Protein AF-A0A2W2BP54-F1 (afdb_monomer_lite)

Structure (mmCIF, N/CA/C/O backbone):
data_AF-A0A2W2BP54-F1
#
_entry.id   AF-A0A2W2BP54-F1
#
loop_
_atom_site.group_PDB
_atom_site.id
_atom_site.type_symbol
_atom_site.label_atom_id
_atom_site.label_alt_id
_atom_site.label_comp_id
_atom_site.label_asym_id
_atom_site.label_entity_id
_atom_site.label_seq_id
_atom_site.pdbx_PDB_ins_code
_atom_site.Cartn_x
_atom_site.Cartn_y
_atom_site.Cartn_z
_atom_site.occupancy
_atom_site.B_iso_or_equiv
_atom_site.auth_seq_id
_atom_site.auth_comp_id
_atom_site.auth_asym_id
_atom_site.auth_atom_id
_atom_site.pdbx_PDB_model_num
ATOM 1 N N . ILE A 1 1 ? -4.615 7.110 8.995 1.00 48.59 1 ILE A N 1
ATOM 2 C CA . ILE A 1 1 ? -3.768 6.056 8.385 1.00 48.59 1 ILE A CA 1
ATOM 3 C C . ILE A 1 1 ? -2.817 5.598 9.481 1.00 48.59 1 ILE A C 1
ATOM 5 O O . ILE A 1 1 ? -2.326 6.450 10.205 1.00 48.59 1 ILE A O 1
ATOM 9 N N . THR A 1 2 ? -2.662 4.297 9.718 1.00 45.81 2 THR A N 1
ATOM 10 C CA . THR A 1 2 ? -1.765 3.798 10.773 1.00 45.81 2 THR A CA 1
ATOM 11 C C . THR A 1 2 ? -0.307 4.138 10.441 1.00 45.81 2 THR A C 1
ATOM 13 O O . THR A 1 2 ? 0.046 4.093 9.265 1.00 45.81 2 THR A O 1
ATOM 16 N N . PRO A 1 3 ? 0.560 4.406 11.437 1.00 48.03 3 PRO A N 1
ATOM 17 C CA . PRO A 1 3 ? 2.003 4.572 11.215 1.00 48.03 3 PRO A CA 1
ATOM 18 C C . PRO A 1 3 ? 2.684 3.265 10.780 1.00 48.03 3 PRO A C 1
ATOM 20 O O . PRO A 1 3 ? 3.877 3.236 10.502 1.00 48.03 3 PRO A O 1
ATOM 23 N N . THR A 1 4 ? 1.940 2.157 10.766 1.00 54.97 4 THR A N 1
ATOM 24 C CA . THR A 1 4 ? 2.410 0.863 10.294 1.00 54.97 4 THR A CA 1
ATOM 25 C C . THR A 1 4 ? 2.617 0.917 8.782 1.00 54.97 4 THR A C 1
ATOM 27 O O . THR A 1 4 ? 1.645 1.163 8.061 1.00 54.97 4 THR A O 1
ATOM 30 N N . PRO A 1 5 ? 3.846 0.658 8.300 1.00 58.69 5 PRO A N 1
ATOM 31 C CA . PRO A 1 5 ? 4.109 0.528 6.880 1.00 58.69 5 PRO A CA 1
ATOM 32 C C . PRO A 1 5 ? 3.187 -0.532 6.262 1.00 58.69 5 PRO A C 1
ATOM 34 O O . PRO A 1 5 ? 2.824 -1.504 6.938 1.00 58.69 5 PRO A O 1
ATOM 37 N N . PRO A 1 6 ? 2.803 -0.369 4.991 1.00 68.44 6 PRO A N 1
ATOM 38 C CA . PRO A 1 6 ? 1.997 -1.352 4.282 1.00 68.44 6 PRO A CA 1
ATOM 39 C C . PRO A 1 6 ? 2.666 -2.726 4.348 1.00 68.44 6 PRO A C 1
ATOM 41 O O . PRO A 1 6 ? 3.832 -2.898 3.992 1.00 68.44 6 PRO A O 1
ATOM 44 N N . ARG A 1 7 ? 1.927 -3.711 4.866 1.00 84.31 7 ARG A N 1
ATOM 45 C CA . ARG A 1 7 ? 2.443 -5.066 5.070 1.00 84.31 7 ARG A CA 1
ATOM 46 C C . ARG A 1 7 ? 2.440 -5.819 3.749 1.00 84.31 7 ARG A C 1
ATOM 48 O O . ARG A 1 7 ? 1.406 -5.903 3.096 1.00 84.31 7 ARG A O 1
ATOM 55 N N . ILE A 1 8 ? 3.567 -6.417 3.389 1.00 90.94 8 ILE A N 1
ATOM 56 C CA . ILE A 1 8 ? 3.681 -7.296 2.222 1.00 90.94 8 ILE A CA 1
ATOM 57 C C . ILE A 1 8 ? 3.720 -8.728 2.747 1.00 90.94 8 ILE A C 1
ATOM 59 O O . ILE A 1 8 ? 4.657 -9.108 3.443 1.00 90.94 8 ILE A O 1
ATOM 63 N N . TYR A 1 9 ? 2.680 -9.509 2.463 1.00 91.88 9 TYR A N 1
ATOM 64 C CA . TYR A 1 9 ? 2.575 -10.905 2.899 1.00 91.88 9 TYR A CA 1
ATOM 65 C C . TYR A 1 9 ? 3.215 -11.871 1.905 1.00 91.88 9 TYR A C 1
ATOM 67 O O . TYR A 1 9 ? 3.691 -12.936 2.298 1.00 91.88 9 TYR A O 1
ATOM 75 N N . ARG A 1 10 ? 3.196 -11.527 0.613 1.00 95.12 10 ARG A N 1
ATOM 76 C CA . ARG A 1 10 ? 3.814 -12.319 -0.452 1.00 95.12 10 ARG A CA 1
ATOM 77 C C . ARG A 1 10 ? 4.258 -11.421 -1.600 1.00 95.12 10 ARG A C 1
ATOM 79 O O . ARG A 1 10 ? 3.537 -10.492 -1.961 1.00 95.12 10 ARG A O 1
ATOM 86 N N . ALA A 1 11 ? 5.410 -11.746 -2.175 1.00 96.12 11 ALA A N 1
ATOM 87 C CA . ALA A 1 11 ? 5.922 -11.191 -3.419 1.00 96.12 11 ALA A CA 1
ATOM 88 C C . ALA A 1 11 ? 6.541 -12.321 -4.273 1.00 96.12 11 ALA A C 1
ATOM 90 O O . ALA A 1 11 ? 6.871 -13.376 -3.722 1.00 96.12 11 ALA A O 1
ATOM 91 N N . PRO A 1 12 ? 6.690 -12.127 -5.596 1.00 96.38 12 PRO A N 1
ATOM 92 C CA . PRO A 1 12 ? 7.391 -13.055 -6.488 1.00 96.38 12 PRO A CA 1
ATOM 93 C C . PRO A 1 12 ? 8.818 -13.409 -6.056 1.00 96.38 12 PRO A C 1
ATOM 95 O O . PRO A 1 12 ? 9.232 -14.559 -6.192 1.00 96.38 12 PRO A O 1
ATOM 98 N N . ASP A 1 13 ? 9.538 -12.409 -5.554 1.00 96.88 13 ASP A N 1
ATOM 99 C CA . ASP A 1 13 ? 10.933 -12.448 -5.129 1.00 96.88 13 ASP A CA 1
ATOM 100 C C . ASP A 1 13 ? 11.217 -11.263 -4.184 1.00 96.88 13 ASP A C 1
ATOM 102 O O . ASP A 1 13 ? 10.394 -10.349 -4.036 1.00 96.88 13 ASP A O 1
ATOM 106 N N . ASP A 1 14 ? 12.378 -11.293 -3.527 1.00 94.81 14 ASP A N 1
ATOM 107 C CA . ASP A 1 14 ? 12.770 -10.293 -2.525 1.00 94.81 14 ASP A CA 1
ATOM 108 C C . ASP A 1 14 ? 12.950 -8.890 -3.126 1.00 94.81 14 ASP A C 1
ATOM 110 O O . ASP A 1 14 ? 12.643 -7.883 -2.478 1.00 94.81 14 ASP A O 1
ATOM 114 N N . GLU A 1 15 ? 13.410 -8.804 -4.376 1.00 94.94 15 GLU A N 1
ATOM 115 C CA . GLU A 1 15 ? 13.595 -7.534 -5.084 1.00 94.94 15 GLU A CA 1
ATOM 116 C C . GLU A 1 15 ? 12.240 -6.862 -5.346 1.00 94.94 15 GLU A C 1
ATOM 118 O O . GLU A 1 15 ? 12.050 -5.683 -5.046 1.00 94.94 15 GLU A O 1
ATOM 123 N N . SER A 1 16 ? 11.261 -7.637 -5.812 1.00 95.25 16 SER A N 1
ATOM 124 C CA . SER A 1 16 ? 9.882 -7.195 -6.012 1.00 95.25 16 SER A CA 1
ATOM 125 C C . SER A 1 16 ? 9.237 -6.768 -4.695 1.00 95.25 16 SER A C 1
ATOM 127 O O . SER A 1 16 ? 8.563 -5.740 -4.640 1.00 95.25 16 SER A O 1
ATOM 129 N N . GLY A 1 17 ? 9.475 -7.512 -3.609 1.00 93.75 17 GLY A N 1
ATOM 130 C CA . GLY A 1 17 ? 9.034 -7.119 -2.268 1.00 93.75 17 GLY A CA 1
ATOM 131 C C . GLY A 1 17 ? 9.638 -5.785 -1.816 1.00 93.75 17 GLY A C 1
ATOM 132 O O . GLY A 1 17 ? 8.925 -4.919 -1.306 1.00 93.75 17 GLY A O 1
ATOM 133 N N . THR A 1 18 ? 10.932 -5.583 -2.064 1.00 92.62 18 THR A N 1
ATOM 134 C CA . THR A 1 18 ? 11.645 -4.340 -1.730 1.00 92.62 18 THR A CA 1
ATOM 135 C C . THR A 1 18 ? 11.121 -3.146 -2.528 1.00 92.62 18 THR A C 1
ATOM 137 O O . THR A 1 18 ? 10.917 -2.065 -1.964 1.00 92.62 18 THR A O 1
ATOM 140 N N . LEU A 1 19 ? 10.849 -3.341 -3.821 1.00 92.62 19 LEU A N 1
ATOM 141 C CA . LEU A 1 19 ? 10.268 -2.309 -4.674 1.00 92.62 19 LEU A CA 1
ATOM 142 C C . LEU A 1 19 ? 8.878 -1.900 -4.175 1.00 92.62 19 LEU A C 1
ATOM 144 O O . LEU A 1 19 ? 8.636 -0.717 -3.939 1.00 92.62 19 LEU A O 1
ATOM 148 N N . ILE A 1 20 ? 7.984 -2.867 -3.944 1.00 92.81 20 ILE A N 1
ATOM 149 C CA . ILE A 1 20 ? 6.629 -2.594 -3.441 1.00 92.81 20 ILE A CA 1
ATOM 150 C C . ILE A 1 20 ? 6.694 -1.827 -2.117 1.00 92.81 20 ILE A C 1
ATOM 152 O O . ILE A 1 20 ? 5.964 -0.851 -1.941 1.00 92.81 20 ILE A O 1
ATOM 156 N N . HIS A 1 21 ? 7.574 -2.229 -1.196 1.00 90.06 21 HIS A N 1
ATOM 157 C CA . HIS A 1 21 ? 7.722 -1.556 0.094 1.00 90.06 21 HIS A CA 1
ATOM 158 C C . HIS A 1 21 ? 8.137 -0.092 -0.085 1.00 90.06 21 HIS A C 1
ATOM 160 O O . HIS A 1 21 ? 7.508 0.806 0.474 1.00 90.06 21 HIS A O 1
ATOM 166 N N . THR A 1 22 ? 9.169 0.145 -0.897 1.00 89.00 22 THR A N 1
ATOM 167 C CA . THR A 1 22 ? 9.710 1.483 -1.165 1.00 89.00 22 THR A CA 1
ATOM 168 C C . THR A 1 22 ? 8.660 2.398 -1.791 1.00 89.00 22 THR A C 1
ATOM 170 O O . THR A 1 22 ? 8.437 3.505 -1.299 1.00 89.00 22 THR A O 1
ATOM 173 N N . VAL A 1 23 ? 7.951 1.922 -2.819 1.00 89.50 23 VAL A N 1
ATOM 174 C CA . VAL A 1 23 ? 6.883 2.692 -3.478 1.00 89.50 23 VAL A CA 1
ATOM 175 C C . VAL A 1 23 ? 5.790 3.055 -2.496 1.00 89.50 23 VAL A C 1
ATOM 177 O O . VAL A 1 23 ? 5.384 4.210 -2.395 1.00 89.50 23 VAL A O 1
ATOM 180 N N . MET A 1 24 ? 5.325 2.077 -1.730 1.00 87.44 24 MET A N 1
ATOM 181 C CA . MET A 1 24 ? 4.224 2.296 -0.813 1.00 87.44 24 MET A CA 1
ATOM 182 C C . MET A 1 24 ? 4.607 3.207 0.365 1.00 87.44 24 MET A C 1
ATOM 184 O O . MET A 1 24 ? 3.760 3.952 0.860 1.00 87.44 24 MET A O 1
ATOM 188 N N . GLN A 1 25 ? 5.876 3.209 0.783 1.00 84.50 25 GLN A N 1
ATOM 189 C CA . GLN A 1 25 ? 6.405 4.172 1.749 1.00 84.50 25 GLN A CA 1
ATOM 190 C C . GLN A 1 25 ? 6.399 5.601 1.186 1.00 84.50 25 GLN A C 1
ATOM 192 O O . GLN A 1 25 ? 5.990 6.528 1.885 1.00 84.50 25 GLN A O 1
ATOM 197 N N . GLN A 1 26 ? 6.792 5.779 -0.075 1.00 84.44 26 GLN A N 1
ATOM 198 C CA . GLN A 1 26 ? 6.778 7.079 -0.752 1.00 84.44 26 GLN A CA 1
ATOM 199 C C . GLN A 1 26 ? 5.348 7.587 -0.985 1.00 84.44 26 GLN A C 1
ATOM 201 O O . GLN A 1 26 ? 5.055 8.747 -0.710 1.00 84.44 26 GLN A O 1
ATOM 206 N N . VAL A 1 27 ? 4.421 6.710 -1.387 1.00 85.12 27 VAL A N 1
ATOM 207 C CA . VAL A 1 27 ? 2.987 7.034 -1.477 1.00 85.12 27 VAL A CA 1
ATOM 208 C C . VAL A 1 27 ? 2.443 7.467 -0.116 1.00 85.12 27 VAL A C 1
ATOM 210 O O . VAL A 1 27 ? 1.747 8.476 -0.028 1.00 85.12 27 VAL A O 1
ATOM 213 N N . HIS A 1 28 ? 2.779 6.745 0.958 1.00 81.25 28 HIS A N 1
ATOM 214 C CA . HIS A 1 28 ? 2.385 7.137 2.311 1.00 81.25 28 HIS A CA 1
ATOM 215 C C . HIS A 1 28 ? 2.923 8.529 2.658 1.00 81.25 28 HIS A C 1
ATOM 217 O O . HIS A 1 28 ? 2.146 9.404 3.031 1.00 81.25 28 HIS A O 1
ATOM 223 N N . TYR A 1 29 ? 4.221 8.762 2.455 1.00 81.12 29 TYR A N 1
ATOM 224 C CA . TYR A 1 29 ? 4.854 10.055 2.700 1.00 81.12 29 TYR A CA 1
ATOM 225 C C . TYR A 1 29 ? 4.206 11.191 1.894 1.00 81.12 29 TYR A C 1
ATOM 227 O O . TYR A 1 29 ? 3.928 12.251 2.449 1.00 81.12 29 TYR A O 1
ATOM 235 N N . ALA A 1 30 ? 3.901 10.968 0.615 1.00 83.50 30 ALA A N 1
ATOM 236 C CA . ALA A 1 30 ? 3.246 11.953 -0.241 1.00 83.50 30 ALA A CA 1
ATOM 237 C C . ALA A 1 30 ? 1.826 12.299 0.242 1.00 83.50 30 ALA A C 1
ATOM 239 O O . ALA A 1 30 ? 1.423 13.460 0.197 1.00 83.50 30 ALA A O 1
ATOM 240 N N . LEU A 1 31 ? 1.073 11.311 0.737 1.00 80.50 31 LEU A N 1
ATOM 241 C CA . LEU A 1 31 ? -0.301 11.504 1.210 1.00 80.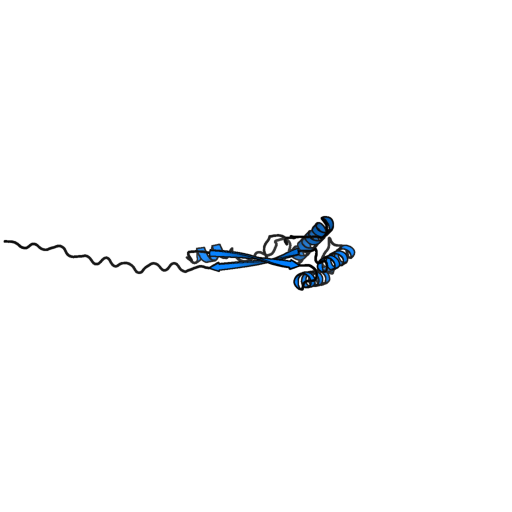50 31 LEU A CA 1
ATOM 242 C C . LEU A 1 31 ? -0.384 12.094 2.621 1.00 80.50 31 LEU A C 1
ATOM 244 O O . LEU A 1 31 ? -1.370 12.751 2.951 1.00 80.50 31 LEU A O 1
ATOM 248 N N . THR A 1 32 ? 0.609 11.834 3.473 1.00 79.25 32 THR A N 1
ATOM 249 C CA . THR A 1 32 ? 0.544 12.191 4.897 1.00 79.25 32 THR A CA 1
ATOM 250 C C . THR A 1 32 ? 1.574 13.224 5.342 1.00 79.25 32 THR A C 1
ATOM 252 O O . THR A 1 32 ? 1.502 13.721 6.463 1.00 79.25 32 THR A O 1
ATOM 255 N N . GLY A 1 33 ? 2.544 13.546 4.490 1.00 74.12 33 GLY A N 1
ATOM 256 C CA . GLY A 1 33 ? 3.700 14.361 4.838 1.00 74.12 33 GLY A CA 1
ATOM 257 C C . GLY A 1 33 ? 4.694 13.650 5.776 1.00 74.12 33 GLY A C 1
ATOM 258 O O . GLY A 1 33 ? 4.458 12.519 6.214 1.00 74.12 33 GLY A O 1
ATOM 259 N N . PRO A 1 34 ? 5.802 14.329 6.138 1.00 70.00 34 PRO A N 1
ATOM 260 C CA . PRO A 1 34 ? 6.910 13.752 6.914 1.00 70.00 34 PRO A CA 1
ATOM 261 C C . PRO A 1 34 ? 6.554 13.318 8.332 1.00 70.00 34 PRO A C 1
ATOM 263 O O . PRO A 1 34 ? 7.259 12.507 8.925 1.00 70.00 34 PRO A O 1
ATOM 266 N N . HIS A 1 35 ? 5.464 13.848 8.879 1.00 67.94 35 HIS A N 1
ATOM 267 C CA . HIS A 1 35 ? 5.016 13.544 10.235 1.00 67.94 35 HIS A CA 1
ATOM 268 C C . HIS A 1 35 ? 4.002 12.389 10.271 1.00 67.94 35 HIS A C 1
ATOM 270 O O . HIS A 1 35 ? 3.521 12.035 11.347 1.00 67.94 35 HIS A O 1
ATOM 276 N N . GLY A 1 36 ? 3.688 11.792 9.114 1.00 66.38 36 GLY A N 1
ATOM 277 C CA . GLY A 1 36 ? 2.656 10.770 9.005 1.00 66.38 36 GLY A CA 1
ATOM 278 C C . GLY A 1 36 ? 1.249 11.342 9.186 1.00 66.38 36 GLY A C 1
ATOM 279 O O . GLY A 1 36 ? 1.048 12.525 9.460 1.00 66.38 36 GLY A O 1
ATOM 280 N N . ALA A 1 37 ? 0.242 10.481 9.056 1.00 63.97 37 ALA A N 1
ATOM 281 C CA . ALA A 1 37 ? -1.119 10.844 9.425 1.00 63.97 37 ALA A CA 1
ATOM 282 C C . ALA A 1 37 ? -1.366 10.390 10.859 1.00 63.97 37 ALA A C 1
ATOM 284 O O . ALA A 1 37 ? -1.462 9.194 11.135 1.00 63.97 37 ALA A O 1
ATOM 285 N N . THR A 1 38 ? -1.529 11.334 11.774 1.00 59.59 38 THR A N 1
ATOM 286 C CA . THR A 1 38 ? -2.048 11.049 13.109 1.00 59.59 38 THR A CA 1
ATOM 287 C C . THR A 1 38 ? -3.547 10.790 13.002 1.00 59.59 38 THR A C 1
ATOM 289 O O . THR A 1 38 ? -4.339 11.697 12.752 1.00 59.59 38 THR A O 1
ATOM 292 N N . TRP A 1 39 ? -3.963 9.530 13.170 1.00 57.78 39 TRP A N 1
ATOM 293 C CA . TRP A 1 39 ? -5.362 9.275 13.516 1.00 57.78 39 TRP A CA 1
ATOM 294 C C . TRP A 1 39 ? -5.629 9.904 14.891 1.00 57.78 39 TRP A C 1
ATOM 296 O O . TRP A 1 39 ? -4.738 9.950 15.741 1.00 57.78 39 TRP A O 1
ATOM 306 N N . THR A 1 40 ? -6.848 10.402 15.094 1.00 54.44 40 THR A N 1
ATOM 307 C CA . THR A 1 40 ? -7.346 10.846 16.402 1.00 54.44 40 THR A CA 1
ATOM 308 C C . THR A 1 40 ? -7.047 9.813 17.487 1.00 54.44 40 THR A C 1
ATOM 310 O O . THR A 1 40 ? -7.033 8.617 17.198 1.00 54.44 40 THR A O 1
ATOM 313 N N . THR A 1 41 ? -6.832 10.304 18.709 1.00 56.47 41 THR A N 1
ATOM 314 C CA . THR A 1 41 ? -6.625 9.574 19.969 1.00 56.47 41 THR A CA 1
ATOM 315 C C . THR A 1 41 ? -7.127 8.136 19.919 1.00 56.47 41 THR A C 1
ATOM 317 O O . THR A 1 41 ? -8.289 7.922 19.571 1.00 56.47 41 THR A O 1
ATOM 320 N N . ASP A 1 42 ? -6.253 7.185 20.270 1.00 72.69 42 ASP A N 1
ATOM 321 C CA . ASP A 1 42 ? -6.551 5.753 20.342 1.00 72.69 42 ASP A CA 1
ATOM 322 C C . ASP A 1 42 ? -8.001 5.531 20.819 1.00 72.69 42 ASP A C 1
ATOM 324 O O . ASP A 1 42 ? -8.339 5.956 21.930 1.00 72.69 42 ASP A O 1
ATOM 328 N N . PRO A 1 43 ? -8.897 4.979 19.977 1.00 74.75 43 PRO A N 1
ATOM 329 C CA . PRO A 1 43 ? -10.327 4.926 20.272 1.00 74.75 43 PRO A CA 1
ATOM 330 C C . PRO A 1 43 ? -10.617 4.207 21.594 1.00 74.75 43 PRO A C 1
ATOM 332 O O . PRO A 1 43 ? -11.603 4.517 22.256 1.00 74.75 43 PRO A O 1
ATOM 335 N N . GLU A 1 44 ? -9.730 3.314 22.030 1.00 75.69 44 GLU A N 1
ATOM 336 C CA . GLU A 1 44 ? -9.775 2.686 23.351 1.00 75.69 44 GLU A CA 1
ATOM 337 C C . GLU A 1 44 ? -9.597 3.708 24.478 1.00 75.69 44 GLU A C 1
ATOM 339 O O . GLU A 1 44 ? -10.378 3.734 25.429 1.00 75.69 44 GLU A O 1
ATOM 344 N N . THR A 1 45 ? -8.619 4.604 24.340 1.00 77.62 45 THR A N 1
ATOM 345 C CA . THR A 1 45 ? -8.373 5.707 25.276 1.00 77.62 45 THR A CA 1
ATOM 346 C C . THR A 1 45 ? -9.580 6.642 25.360 1.00 77.62 45 THR A C 1
ATOM 348 O O . THR A 1 45 ? -9.938 7.077 26.454 1.00 77.62 45 THR A O 1
ATOM 351 N N . LEU A 1 46 ? -10.259 6.914 24.238 1.00 79.50 46 LEU A N 1
ATOM 352 C CA . LEU A 1 46 ? -11.501 7.696 24.243 1.00 79.50 46 LEU A CA 1
ATOM 353 C C . LEU A 1 46 ? -12.625 6.969 24.989 1.00 79.50 46 LEU A C 1
ATOM 355 O O . LEU A 1 46 ? -13.286 7.562 25.838 1.00 79.50 46 LEU A O 1
ATOM 359 N N . LEU A 1 47 ? -12.826 5.678 24.719 1.00 81.19 47 LEU A N 1
ATOM 360 C CA . LEU A 1 47 ? -13.865 4.883 25.379 1.00 81.19 47 LEU A CA 1
ATOM 361 C C . LEU A 1 47 ? -13.633 4.791 26.895 1.00 81.19 47 LEU A C 1
ATOM 363 O O . LEU A 1 47 ? -14.569 4.998 27.671 1.00 81.19 47 LEU A O 1
ATOM 367 N N . VAL A 1 48 ? -12.386 4.571 27.325 1.00 80.25 48 VAL A N 1
ATOM 368 C CA . VAL A 1 48 ? -11.998 4.592 28.745 1.00 80.25 48 VAL A CA 1
ATOM 369 C C . VAL A 1 48 ? -12.208 5.980 29.353 1.00 80.25 48 VAL A C 1
ATOM 371 O O . VAL A 1 48 ? -12.787 6.084 30.434 1.00 80.25 48 VAL A O 1
ATOM 374 N N . GLY A 1 49 ? -11.800 7.047 28.656 1.00 81.38 49 GLY A N 1
ATOM 375 C CA . GLY A 1 49 ? -12.007 8.432 29.091 1.00 81.38 49 GLY A CA 1
ATOM 376 C C . GLY A 1 49 ? -13.484 8.799 29.280 1.00 81.38 49 GLY A C 1
ATOM 377 O O . GLY A 1 49 ? -13.808 9.622 30.132 1.00 81.38 49 GLY A O 1
ATOM 378 N N . HIS A 1 50 ? -14.384 8.136 28.551 1.00 83.00 50 HIS A N 1
ATOM 379 C CA . HIS A 1 50 ? -15.836 8.276 28.678 1.00 83.00 50 HIS A CA 1
ATOM 380 C C . HIS A 1 50 ? -16.489 7.270 29.646 1.00 83.00 50 HIS A C 1
ATOM 382 O O . HIS A 1 50 ? -17.712 7.159 29.679 1.00 83.00 50 HIS A O 1
ATOM 388 N N . GLY A 1 51 ? -15.710 6.542 30.454 1.00 82.38 51 GLY A N 1
ATOM 389 C CA . GLY A 1 51 ? -16.243 5.642 31.485 1.00 82.38 51 GLY A CA 1
ATOM 390 C C . GLY A 1 51 ? -16.867 4.349 30.947 1.00 82.38 51 GLY A C 1
ATOM 391 O O . GLY A 1 51 ? -17.589 3.659 31.676 1.00 82.38 51 GLY A O 1
ATOM 392 N N . MET A 1 52 ? -16.591 3.998 29.688 1.00 82.19 52 MET A N 1
ATOM 393 C CA . MET A 1 52 ? -17.001 2.716 29.123 1.00 82.19 52 MET A CA 1
ATOM 394 C C . MET A 1 52 ? -16.213 1.567 29.768 1.00 82.19 52 MET A C 1
ATOM 396 O O . MET A 1 52 ? -15.050 1.698 30.153 1.00 82.19 52 MET A O 1
ATOM 400 N N . VAL A 1 53 ? -16.868 0.417 29.915 1.00 78.06 53 VAL A N 1
ATOM 401 C CA . VAL A 1 53 ? -16.322 -0.804 30.519 1.00 78.06 53 VAL A CA 1
ATOM 402 C C . VAL A 1 53 ? -16.573 -2.011 29.613 1.00 78.06 53 VAL A C 1
ATOM 404 O O . VAL A 1 53 ? -17.448 -1.979 28.752 1.00 78.06 53 VAL A O 1
ATOM 407 N N . LYS A 1 54 ? -15.845 -3.114 29.852 1.00 65.50 54 LYS A N 1
ATOM 408 C CA . LYS A 1 54 ? -15.836 -4.336 29.019 1.00 65.50 54 LYS A CA 1
ATOM 409 C C . LYS A 1 54 ? -15.588 -4.030 27.539 1.00 65.50 54 LYS A C 1
ATOM 411 O O . LYS A 1 54 ? -16.516 -4.045 26.737 1.00 65.50 54 LYS A O 1
ATOM 416 N N . HIS A 1 55 ? -14.323 -3.807 27.207 1.00 70.00 55 HIS A N 1
ATOM 417 C CA . HIS A 1 55 ? -13.879 -3.639 25.831 1.00 70.00 55 HIS A CA 1
ATOM 418 C C . HIS A 1 55 ? -13.517 -5.006 25.247 1.00 70.00 55 HIS A C 1
ATOM 420 O O . HIS A 1 55 ? -12.575 -5.647 25.709 1.00 70.00 55 HIS A O 1
ATOM 426 N N . CYS A 1 56 ? -14.280 -5.468 24.259 1.00 82.00 56 CYS A N 1
ATOM 427 C CA . CYS A 1 56 ? -13.846 -6.550 23.379 1.00 82.00 56 CYS A CA 1
ATOM 428 C C . CYS A 1 56 ? -13.460 -5.925 22.046 1.00 82.00 56 CYS A C 1
ATOM 430 O O . CYS A 1 56 ? -14.276 -5.242 21.426 1.00 82.00 56 CYS A O 1
ATOM 432 N N . ILE A 1 57 ? -12.215 -6.144 21.636 1.00 80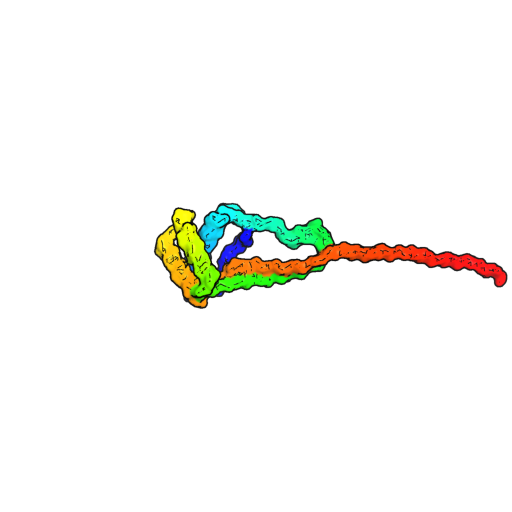.06 57 ILE A N 1
ATOM 433 C CA . ILE A 1 57 ? -11.659 -5.579 20.412 1.00 80.06 57 ILE A CA 1
ATOM 434 C C . ILE A 1 57 ? -11.400 -6.725 19.455 1.00 80.06 57 ILE A C 1
ATOM 436 O O . ILE A 1 57 ? -10.649 -7.649 19.763 1.00 80.06 57 ILE A O 1
ATOM 440 N N . HIS A 1 58 ? -12.034 -6.651 18.295 1.00 82.12 58 HIS A N 1
ATOM 441 C CA . HIS A 1 58 ? -11.769 -7.541 17.180 1.00 82.12 58 HIS A CA 1
ATOM 442 C C . HIS A 1 58 ? -11.000 -6.758 16.130 1.00 82.12 58 HIS A C 1
ATOM 444 O O . HIS A 1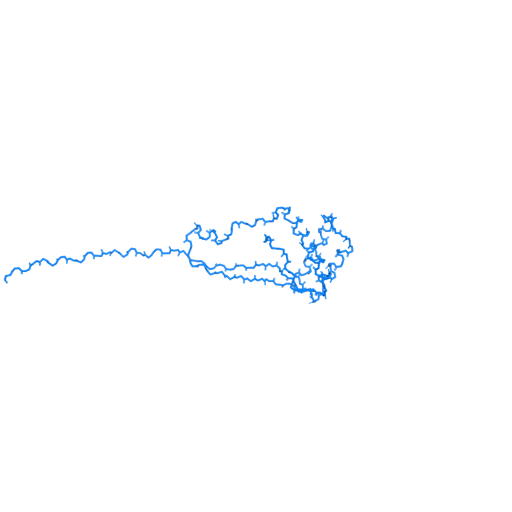 58 ? -11.492 -5.749 15.626 1.00 82.12 58 HIS A O 1
ATOM 450 N N . THR A 1 59 ? -9.792 -7.214 15.817 1.00 79.94 59 THR A N 1
ATOM 451 C CA . THR A 1 59 ? -8.985 -6.666 14.732 1.00 79.94 59 THR A CA 1
ATOM 452 C C . THR A 1 59 ? -9.015 -7.615 13.542 1.00 79.94 59 THR A C 1
ATOM 454 O O . THR A 1 59 ? -8.954 -8.835 13.692 1.00 79.94 59 THR A O 1
ATOM 457 N N . GLY A 1 60 ? -9.133 -7.051 12.347 1.00 79.38 60 GLY A N 1
ATOM 458 C CA . GLY A 1 60 ? -9.038 -7.784 11.092 1.00 79.38 60 GLY A CA 1
ATOM 459 C C . GLY A 1 60 ? -8.206 -6.986 10.105 1.00 79.38 60 GLY A C 1
ATOM 460 O O . GLY A 1 60 ? -8.403 -5.780 9.975 1.00 79.38 60 GLY A O 1
ATOM 461 N N . THR A 1 61 ? -7.283 -7.641 9.412 1.00 82.88 61 THR A N 1
ATOM 462 C CA . THR A 1 61 ? -6.539 -7.024 8.312 1.00 82.88 61 THR A CA 1
ATOM 463 C C . THR A 1 61 ? -7.115 -7.527 7.004 1.00 82.88 61 THR A C 1
ATOM 465 O O . THR A 1 61 ? -7.087 -8.728 6.741 1.00 82.88 61 THR A O 1
ATOM 468 N N . GLU A 1 62 ? -7.621 -6.607 6.193 1.00 86.62 62 GLU A N 1
ATOM 469 C CA . GLU A 1 62 ? -8.011 -6.925 4.826 1.00 86.62 62 GLU A CA 1
ATOM 470 C C . GLU A 1 62 ? -6.755 -7.064 3.965 1.00 86.62 62 GLU A C 1
ATOM 472 O O . GLU A 1 62 ? -5.785 -6.321 4.147 1.00 86.62 62 GLU A O 1
ATOM 477 N N . THR A 1 63 ? -6.761 -8.004 3.019 1.00 91.12 63 THR A N 1
ATOM 478 C CA . THR A 1 63 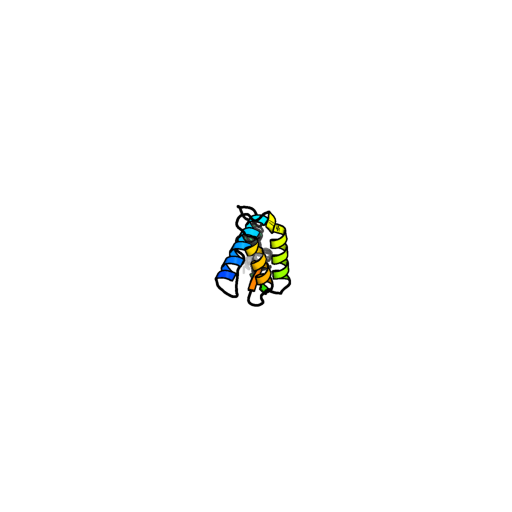? -5.628 -8.217 2.109 1.00 91.12 63 THR A CA 1
ATOM 479 C C . THR A 1 63 ? -6.040 -8.068 0.654 1.00 91.12 63 THR A C 1
ATOM 481 O O . THR A 1 63 ? -7.152 -8.421 0.273 1.00 91.12 63 THR A O 1
ATOM 484 N N . TRP A 1 64 ? -5.133 -7.557 -0.172 1.00 94.31 64 TRP A N 1
ATOM 485 C CA . TRP A 1 64 ? -5.318 -7.394 -1.608 1.00 94.31 64 TRP A CA 1
ATOM 486 C C . TRP A 1 64 ? -4.326 -8.261 -2.367 1.00 94.31 64 TRP A C 1
ATOM 488 O O . TRP A 1 64 ? -3.125 -8.221 -2.109 1.00 94.31 64 TRP A O 1
ATOM 498 N N . THR A 1 65 ? -4.850 -9.055 -3.297 1.00 96.62 65 THR A N 1
ATOM 499 C CA . THR A 1 65 ? -4.053 -9.889 -4.203 1.00 96.62 65 THR A CA 1
ATOM 500 C C . THR A 1 65 ? -3.830 -9.148 -5.517 1.00 96.62 65 THR A C 1
ATOM 502 O O . THR A 1 65 ? -4.746 -8.465 -5.993 1.00 96.62 65 THR A O 1
ATOM 505 N N . GLY A 1 66 ? -2.646 -9.299 -6.115 1.00 96.69 66 GLY A N 1
ATOM 506 C CA . GLY A 1 66 ? -2.363 -8.747 -7.438 1.00 96.69 66 GLY A CA 1
ATOM 507 C C . GLY A 1 66 ? -3.355 -9.246 -8.494 1.00 96.69 66 GLY A C 1
ATOM 508 O O . GLY A 1 66 ? -3.878 -10.359 -8.420 1.00 96.69 66 GLY A O 1
ATOM 509 N N . GLY A 1 67 ? -3.704 -8.360 -9.424 1.00 95.50 67 GLY A N 1
ATOM 510 C CA . GLY A 1 67 ? -4.803 -8.538 -10.379 1.00 95.50 67 GLY A CA 1
ATOM 511 C C . GLY A 1 67 ? -6.192 -8.231 -9.800 1.00 95.50 67 GLY A C 1
ATOM 512 O O . GLY A 1 67 ? -7.160 -8.111 -10.550 1.00 95.50 67 GLY A O 1
ATOM 513 N N . GLY A 1 68 ? -6.307 -8.060 -8.480 1.00 95.12 68 GLY A N 1
ATOM 514 C CA . GLY A 1 68 ? -7.533 -7.643 -7.806 1.00 95.12 68 GLY A CA 1
ATOM 515 C C . GLY A 1 68 ? -7.782 -6.126 -7.851 1.00 95.12 68 GLY A C 1
ATOM 516 O O . GLY A 1 68 ? -6.878 -5.339 -8.145 1.00 95.12 68 GLY A O 1
ATOM 517 N N . PRO A 1 69 ? -9.003 -5.679 -7.499 1.00 94.00 69 PRO A N 1
ATOM 518 C CA . PRO A 1 69 ? -9.385 -4.265 -7.556 1.00 94.00 69 PRO A CA 1
ATOM 519 C C . PRO A 1 69 ? -8.551 -3.376 -6.624 1.00 94.00 69 PRO A C 1
ATOM 521 O O . PRO A 1 69 ? -8.275 -2.228 -6.956 1.00 94.00 69 PRO A O 1
ATOM 524 N N . GLY A 1 70 ? -8.113 -3.909 -5.482 1.00 91.81 70 GLY A N 1
ATOM 525 C CA . GLY A 1 70 ? -7.270 -3.184 -4.537 1.00 91.81 70 GLY A CA 1
ATOM 526 C C . GLY A 1 70 ? -5.875 -2.871 -5.082 1.00 91.81 70 GLY A C 1
ATOM 527 O O . GLY A 1 70 ? -5.433 -1.728 -5.035 1.00 91.81 70 GLY A O 1
ATOM 528 N N . CYS A 1 71 ? -5.201 -3.860 -5.674 1.00 94.81 71 CYS A N 1
ATOM 529 C CA . CYS A 1 71 ? -3.902 -3.643 -6.315 1.00 94.81 71 CYS A CA 1
ATOM 530 C C . CYS A 1 71 ? -4.018 -2.740 -7.551 1.00 94.81 71 CYS A C 1
ATOM 532 O O . CYS A 1 71 ? -3.154 -1.896 -7.770 1.00 94.81 71 CYS A O 1
ATOM 534 N N . ARG A 1 72 ? -5.124 -2.827 -8.304 1.00 95.19 72 ARG A N 1
ATOM 535 C CA . ARG A 1 72 ? -5.406 -1.883 -9.396 1.00 95.19 72 ARG A CA 1
ATOM 536 C C . ARG A 1 72 ? -5.513 -0.439 -8.901 1.00 95.19 72 ARG A C 1
ATOM 538 O O . ARG A 1 72 ? -4.884 0.441 -9.473 1.00 95.19 72 ARG A O 1
ATOM 545 N N . LEU A 1 73 ? -6.252 -0.207 -7.814 1.00 92.81 73 LEU A N 1
ATOM 546 C CA . LEU A 1 73 ? -6.353 1.119 -7.203 1.00 92.81 73 LEU A CA 1
ATOM 547 C C . LEU A 1 73 ? -4.976 1.658 -6.781 1.00 92.81 73 LEU A C 1
ATOM 549 O O . LEU A 1 73 ? -4.698 2.837 -6.978 1.00 92.81 73 LEU A O 1
ATOM 553 N N . LEU A 1 74 ? -4.104 0.811 -6.226 1.00 91.69 74 LEU A N 1
ATOM 554 C CA . LEU A 1 74 ? -2.740 1.216 -5.870 1.00 91.69 74 LEU A CA 1
ATOM 555 C C . LEU A 1 74 ? -1.916 1.625 -7.094 1.00 91.69 74 LEU A C 1
ATOM 557 O O . LEU A 1 74 ? -1.222 2.639 -7.034 1.00 91.69 74 LEU A O 1
ATOM 561 N N . ALA A 1 75 ? -2.013 0.883 -8.200 1.00 94.62 75 ALA A N 1
ATOM 562 C CA . ALA A 1 75 ? -1.353 1.254 -9.450 1.00 94.62 75 ALA A CA 1
ATOM 563 C C . ALA A 1 75 ? -1.841 2.620 -9.964 1.00 94.62 75 ALA A C 1
ATOM 565 O O . ALA A 1 75 ? -1.022 3.465 -10.322 1.00 94.62 75 ALA A O 1
ATOM 566 N N . ASP A 1 76 ? -3.153 2.876 -9.914 1.00 94.69 76 ASP A N 1
ATOM 567 C CA . ASP A 1 76 ? -3.741 4.157 -10.328 1.00 94.69 76 ASP A CA 1
ATOM 568 C C . ASP A 1 76 ? -3.268 5.322 -9.434 1.00 94.69 76 ASP A C 1
ATOM 570 O O . ASP A 1 76 ? -2.948 6.405 -9.931 1.00 94.69 76 ASP A O 1
ATOM 574 N N . ILE A 1 77 ? -3.165 5.103 -8.116 1.00 91.00 77 ILE A N 1
ATOM 575 C CA . ILE A 1 77 ? -2.630 6.094 -7.168 1.00 91.00 77 ILE A CA 1
ATOM 576 C C . ILE A 1 77 ? -1.164 6.408 -7.481 1.00 91.00 77 ILE A C 1
ATOM 578 O O . ILE A 1 77 ? -0.793 7.579 -7.533 1.00 91.00 77 ILE A O 1
ATOM 582 N N . VAL A 1 78 ? -0.331 5.389 -7.709 1.00 91.81 78 VAL A N 1
ATOM 583 C CA . VAL A 1 78 ? 1.087 5.587 -8.048 1.00 91.81 78 VAL A CA 1
ATOM 584 C C . VAL A 1 78 ? 1.228 6.325 -9.375 1.00 91.81 78 VAL A C 1
ATOM 586 O O . VAL A 1 78 ? 2.007 7.271 -9.457 1.00 91.81 78 VAL A O 1
ATOM 589 N N . ALA A 1 79 ? 0.434 5.972 -10.387 1.00 92.00 79 ALA A N 1
ATOM 590 C CA . ALA A 1 79 ? 0.424 6.675 -11.666 1.00 92.00 79 ALA A CA 1
ATOM 591 C C . ALA A 1 79 ? 0.043 8.157 -11.507 1.00 92.00 79 ALA A C 1
ATOM 593 O O . ALA A 1 79 ? 0.663 9.022 -12.124 1.00 92.00 79 ALA A O 1
ATOM 594 N N . HIS A 1 80 ? -0.934 8.460 -10.647 1.00 90.19 80 HIS A N 1
ATOM 595 C CA . HIS A 1 80 ? -1.335 9.833 -10.348 1.00 90.19 80 HIS A CA 1
ATOM 596 C C . HIS A 1 80 ? -0.252 10.616 -9.592 1.00 90.19 80 HIS A C 1
ATOM 598 O O . HIS A 1 80 ? -0.006 11.783 -9.895 1.00 90.19 80 HIS A O 1
ATOM 604 N N . LEU A 1 81 ? 0.402 9.978 -8.619 1.00 88.69 81 LEU A N 1
ATOM 605 C CA . LEU A 1 81 ? 1.420 10.607 -7.778 1.00 88.69 81 LEU A CA 1
ATOM 606 C C . LEU A 1 81 ? 2.800 10.671 -8.435 1.00 88.69 81 LEU A C 1
ATOM 608 O O . LEU A 1 81 ? 3.639 11.422 -7.948 1.00 88.69 81 LEU A O 1
ATOM 612 N N . ARG A 1 82 ? 3.031 9.947 -9.538 1.00 85.25 82 ARG A N 1
ATOM 613 C CA . ARG A 1 82 ? 4.309 9.850 -10.267 1.00 85.25 82 ARG A CA 1
ATOM 614 C C . ARG A 1 82 ? 5.069 11.183 -10.397 1.00 85.25 82 ARG A C 1
ATOM 616 O O . ARG A 1 82 ? 6.254 11.184 -10.088 1.00 85.25 82 ARG A O 1
ATOM 623 N N . PRO A 1 83 ? 4.445 12.333 -10.733 1.00 83.25 83 PRO A N 1
ATOM 624 C CA . PRO A 1 83 ? 5.166 13.609 -10.843 1.00 83.25 83 PRO A CA 1
ATOM 625 C C . PRO A 1 83 ? 5.686 14.183 -9.512 1.00 83.25 83 PRO A C 1
ATOM 627 O O . PRO A 1 83 ? 6.497 15.101 -9.515 1.00 83.25 83 PRO A O 1
ATOM 630 N N . SER A 1 84 ? 5.163 13.712 -8.379 1.00 79.38 84 SER A N 1
ATOM 631 C CA . SER A 1 84 ? 5.479 14.190 -7.025 1.00 79.38 84 SER A CA 1
ATOM 632 C C . SER A 1 84 ? 6.414 13.255 -6.252 1.00 79.38 84 SER A C 1
ATOM 634 O O . SER A 1 84 ? 6.807 13.590 -5.136 1.00 79.38 84 SER A O 1
ATOM 636 N N . LEU A 1 85 ? 6.768 12.095 -6.813 1.00 76.75 85 LEU A N 1
ATOM 637 C CA . LEU A 1 85 ? 7.683 11.138 -6.190 1.00 76.75 85 LEU A CA 1
ATOM 638 C C . LEU A 1 85 ? 9.115 11.437 -6.662 1.00 76.75 85 LEU A C 1
ATOM 640 O O . LEU A 1 85 ? 9.409 11.329 -7.847 1.00 76.75 85 LEU A O 1
ATOM 644 N N . THR A 1 86 ? 10.002 11.847 -5.751 1.00 73.75 86 THR A N 1
ATOM 645 C CA . THR A 1 86 ? 11.361 12.320 -6.093 1.00 73.75 86 THR A CA 1
ATOM 646 C C . THR A 1 86 ? 12.436 11.235 -6.071 1.00 73.75 86 THR A C 1
ATOM 648 O O . THR A 1 86 ? 13.449 11.380 -6.747 1.00 73.75 86 THR A O 1
ATOM 651 N N . ASP A 1 87 ? 12.214 10.144 -5.335 1.00 72.56 87 ASP A N 1
ATOM 652 C CA . ASP A 1 87 ? 13.192 9.058 -5.143 1.00 72.56 87 ASP A CA 1
ATOM 653 C C . ASP A 1 87 ? 12.865 7.818 -5.994 1.00 72.56 87 ASP A C 1
ATOM 655 O O . ASP A 1 87 ? 13.197 6.690 -5.634 1.00 72.56 87 ASP A O 1
ATOM 659 N N . PHE A 1 88 ? 12.141 8.011 -7.096 1.00 75.94 88 PHE A N 1
ATOM 660 C CA . PHE A 1 88 ? 11.501 6.937 -7.842 1.00 75.94 88 PHE A CA 1
ATOM 661 C C . PHE A 1 88 ? 11.670 7.132 -9.343 1.00 75.94 88 PHE A C 1
ATOM 663 O O . PHE A 1 88 ? 11.417 8.223 -9.855 1.00 75.94 88 PHE A O 1
ATOM 670 N N . THR A 1 89 ? 12.099 6.090 -10.057 1.00 84.12 89 THR A N 1
ATOM 671 C CA . THR A 1 89 ? 12.254 6.174 -11.511 1.00 84.12 89 THR A CA 1
ATOM 672 C C . THR A 1 89 ? 10.964 5.811 -12.239 1.00 84.12 89 THR A C 1
ATOM 674 O O . THR A 1 89 ? 10.104 5.089 -11.737 1.00 84.12 89 THR A O 1
ATOM 677 N N . ASP A 1 90 ? 10.861 6.263 -13.485 1.00 86.00 90 ASP A N 1
ATOM 678 C CA . ASP A 1 90 ? 9.796 5.852 -14.397 1.00 86.00 90 ASP A CA 1
ATOM 679 C C . ASP A 1 90 ? 9.741 4.327 -14.596 1.00 86.00 90 ASP A C 1
ATOM 681 O O . ASP A 1 90 ? 8.658 3.752 -14.673 1.00 86.00 90 ASP A O 1
ATOM 685 N N . ALA A 1 91 ? 10.900 3.664 -14.611 1.00 89.62 91 ALA A N 1
ATOM 686 C CA . ALA A 1 91 ? 10.990 2.213 -14.740 1.00 89.62 91 ALA A CA 1
ATOM 687 C C . ALA A 1 91 ? 10.468 1.484 -13.492 1.00 89.62 91 ALA A C 1
ATOM 689 O O . ALA A 1 91 ? 9.836 0.433 -13.601 1.00 89.62 91 ALA A O 1
ATOM 690 N N . ASP A 1 92 ? 10.692 2.055 -12.309 1.00 91.00 92 ASP A N 1
ATOM 691 C CA . ASP A 1 92 ? 10.163 1.512 -11.062 1.00 91.00 92 ASP A CA 1
ATOM 692 C C . ASP A 1 92 ? 8.630 1.652 -11.002 1.00 91.00 92 ASP A C 1
ATOM 694 O O . ASP A 1 92 ? 7.953 0.768 -10.474 1.00 91.00 92 ASP A O 1
ATOM 698 N N . ALA A 1 93 ? 8.072 2.721 -11.592 1.00 90.50 93 ALA A N 1
ATOM 699 C CA . ALA A 1 93 ? 6.625 2.941 -11.738 1.00 90.50 93 ALA A CA 1
ATOM 700 C C . ALA A 1 93 ? 5.971 1.842 -12.557 1.00 90.50 93 ALA A C 1
ATOM 702 O O . ALA A 1 93 ? 4.975 1.248 -12.137 1.00 90.50 93 ALA A O 1
ATOM 703 N N . ASP A 1 94 ? 6.570 1.561 -13.705 1.00 93.31 94 ASP A N 1
ATOM 704 C CA . ASP A 1 94 ? 6.052 0.581 -14.640 1.00 93.31 94 ASP A CA 1
ATOM 705 C C . ASP A 1 94 ? 6.194 -0.834 -14.045 1.00 93.31 94 ASP A C 1
ATOM 707 O O . ASP A 1 94 ? 5.226 -1.595 -14.016 1.00 93.31 94 ASP A O 1
ATOM 711 N N . ARG A 1 95 ? 7.339 -1.150 -13.417 1.00 95.00 95 ARG A N 1
ATOM 712 C CA . ARG A 1 95 ? 7.539 -2.432 -12.717 1.00 95.00 95 ARG A CA 1
ATOM 713 C C . ARG A 1 95 ? 6.586 -2.609 -11.533 1.00 95.00 95 ARG A C 1
ATOM 715 O O . ARG A 1 95 ? 6.099 -3.714 -11.295 1.00 95.00 95 ARG A O 1
ATOM 722 N N . PHE A 1 96 ? 6.295 -1.548 -10.782 1.00 95.06 96 PHE A N 1
ATOM 723 C CA . PHE A 1 96 ? 5.293 -1.597 -9.718 1.00 95.06 96 PHE A CA 1
ATOM 724 C C . PHE A 1 96 ? 3.893 -1.881 -10.276 1.00 95.06 96 PHE A C 1
ATOM 726 O O . PHE A 1 96 ? 3.174 -2.710 -9.715 1.00 95.06 96 PHE A O 1
ATOM 733 N N . ALA A 1 97 ? 3.510 -1.234 -11.380 1.00 96.12 97 ALA A N 1
ATOM 734 C CA . ALA A 1 97 ? 2.227 -1.474 -12.032 1.00 96.12 97 ALA A CA 1
ATOM 735 C C . ALA A 1 97 ? 2.091 -2.937 -12.488 1.00 96.12 97 ALA A C 1
ATOM 737 O O . ALA A 1 97 ? 1.062 -3.560 -12.219 1.00 96.12 97 ALA A O 1
ATOM 738 N N . ASP A 1 98 ? 3.148 -3.515 -13.065 1.00 97.62 98 ASP A N 1
ATOM 739 C CA . ASP A 1 98 ? 3.186 -4.934 -13.433 1.00 97.62 98 ASP A CA 1
ATOM 740 C C . ASP A 1 98 ? 2.999 -5.837 -12.205 1.00 97.62 98 ASP A C 1
ATOM 742 O O . ASP A 1 98 ? 2.159 -6.742 -12.212 1.00 97.62 98 ASP A O 1
ATOM 746 N N . LEU A 1 99 ? 3.700 -5.550 -11.103 1.00 97.44 99 LEU A N 1
ATOM 747 C CA . LEU A 1 99 ? 3.555 -6.291 -9.846 1.00 97.44 99 LEU A CA 1
ATOM 748 C C . LEU A 1 99 ? 2.138 -6.204 -9.265 1.00 97.44 99 LEU A C 1
ATOM 750 O O . LEU A 1 99 ? 1.653 -7.179 -8.694 1.00 97.44 99 LEU A O 1
ATOM 754 N N . MET A 1 100 ? 1.429 -5.085 -9.440 1.00 97.38 100 MET A N 1
ATOM 755 C CA . MET A 1 100 ? 0.029 -4.963 -9.013 1.00 97.38 100 MET A CA 1
ATOM 756 C C . MET A 1 100 ? -0.934 -5.841 -9.825 1.00 97.38 100 MET A C 1
ATOM 758 O O . MET A 1 100 ? -2.078 -6.040 -9.406 1.00 97.38 100 MET A O 1
ATOM 762 N N . THR A 1 101 ? -0.487 -6.414 -10.943 1.00 97.88 101 THR A N 1
ATOM 763 C CA . THR A 1 101 ? -1.236 -7.422 -11.710 1.00 97.88 101 THR A CA 1
ATOM 764 C C . THR A 1 101 ? -0.825 -8.863 -11.389 1.00 97.88 101 THR A C 1
ATOM 766 O O . THR A 1 101 ? -1.558 -9.789 -11.735 1.00 97.88 101 THR A O 1
ATOM 769 N N . ASP A 1 102 ? 0.298 -9.074 -10.694 1.00 97.75 102 ASP A N 1
ATOM 770 C CA . ASP A 1 102 ? 0.853 -10.405 -10.435 1.00 97.75 102 ASP A CA 1
ATOM 771 C C . ASP A 1 102 ? 0.117 -11.115 -9.278 1.00 97.75 102 ASP A C 1
ATOM 773 O O . ASP A 1 102 ? 0.193 -10.670 -8.130 1.00 97.75 102 ASP A O 1
ATOM 777 N N . PRO A 1 103 ? -0.540 -12.268 -9.509 1.00 97.31 103 PRO A N 1
ATOM 778 C CA . PRO A 1 103 ? -1.287 -12.983 -8.470 1.00 97.31 103 PRO A CA 1
ATOM 779 C C . PRO A 1 103 ? -0.410 -13.543 -7.334 1.00 97.31 103 PRO A C 1
ATOM 781 O O . PRO A 1 103 ? -0.928 -14.016 -6.321 1.00 97.31 103 PRO A O 1
ATOM 784 N N . ARG A 1 104 ? 0.920 -13.523 -7.476 1.00 97.31 104 ARG A N 1
ATOM 785 C CA . ARG A 1 104 ? 1.867 -13.876 -6.409 1.00 97.31 104 ARG A CA 1
ATOM 786 C C . ARG A 1 104 ? 2.048 -12.746 -5.395 1.00 97.31 104 ARG A C 1
ATOM 788 O O . ARG A 1 104 ? 2.610 -12.998 -4.332 1.00 97.31 104 ARG A O 1
ATOM 795 N N . VAL A 1 105 ? 1.572 -11.536 -5.684 1.00 97.06 105 VAL A N 1
ATOM 796 C CA . VAL A 1 105 ? 1.584 -10.410 -4.748 1.00 97.06 105 VAL A CA 1
ATOM 797 C C . VAL A 1 105 ? 0.378 -10.483 -3.811 1.00 97.06 105 VAL A C 1
ATOM 799 O O . VAL A 1 105 ? -0.761 -10.616 -4.258 1.00 97.06 105 VAL A O 1
ATOM 802 N N . LEU A 1 106 ? 0.630 -10.364 -2.504 1.00 95.75 106 LEU A N 1
ATOM 803 C CA . LEU A 1 106 ? -0.397 -10.243 -1.467 1.00 95.75 106 LEU A CA 1
ATOM 804 C C . LEU A 1 106 ? -0.011 -9.136 -0.481 1.00 95.75 106 LEU A C 1
ATOM 806 O O . LEU A 1 106 ? 1.004 -9.240 0.212 1.00 95.75 106 LEU A O 1
ATOM 810 N N . LEU A 1 107 ? -0.837 -8.097 -0.400 1.00 91.44 107 LEU A N 1
ATOM 811 C CA . LEU A 1 107 ? -0.605 -6.891 0.397 1.00 91.44 107 LEU A CA 1
ATOM 812 C C . LEU A 1 107 ? -1.656 -6.757 1.495 1.00 91.44 107 LEU A C 1
ATOM 814 O O . LEU A 1 107 ? -2.806 -7.134 1.305 1.00 91.44 107 LEU A O 1
ATOM 818 N N . GLY A 1 108 ? -1.286 -6.177 2.631 1.00 88.00 108 GLY A N 1
ATOM 819 C CA . GLY A 1 108 ? -2.237 -5.658 3.606 1.00 88.00 108 GLY A CA 1
ATOM 820 C C . GLY A 1 108 ? -2.841 -4.355 3.096 1.00 88.00 108 GLY A C 1
ATOM 821 O O . GLY A 1 108 ? -2.115 -3.465 2.662 1.00 88.00 108 GLY A O 1
ATOM 822 N N . SER A 1 109 ? -4.165 -4.254 3.149 1.00 81.50 109 SER A N 1
ATOM 823 C CA . SER A 1 109 ? -4.916 -3.074 2.731 1.00 81.50 109 SER A CA 1
ATOM 824 C C . SER A 1 109 ? -5.161 -2.138 3.913 1.00 81.50 109 SER A C 1
ATOM 826 O O . SER A 1 109 ? -4.379 -1.225 4.170 1.00 81.50 109 SER A O 1
ATOM 828 N N . TYR A 1 110 ? -6.227 -2.388 4.669 1.00 75.81 110 TYR A N 1
ATOM 829 C CA . TYR A 1 110 ? -6.585 -1.640 5.859 1.00 75.81 110 TYR A CA 1
ATOM 830 C C . TYR A 1 110 ? -6.760 -2.588 7.038 1.00 75.81 110 TYR A C 1
ATOM 832 O O . TYR A 1 110 ? -7.158 -3.749 6.904 1.00 75.81 110 TYR A O 1
ATOM 840 N N . GLU A 1 111 ? -6.468 -2.063 8.220 1.00 77.44 111 GLU A N 1
ATOM 841 C CA . GLU A 1 111 ? -6.857 -2.690 9.470 1.00 77.44 111 GLU A CA 1
ATOM 842 C C . GLU A 1 111 ? -8.251 -2.188 9.848 1.00 77.44 111 GLU A C 1
ATOM 844 O O . GLU A 1 111 ? -8.512 -0.985 9.894 1.00 77.44 111 GLU A O 1
ATOM 849 N N . SER A 1 112 ? -9.155 -3.121 10.107 1.00 79.25 112 SER A N 1
ATOM 850 C CA . SER A 1 112 ? -10.459 -2.865 10.698 1.00 79.25 112 SER A CA 1
ATOM 851 C C . SER A 1 112 ? -10.407 -3.221 12.178 1.00 79.25 112 SER A C 1
ATOM 853 O O . SER A 1 112 ? -9.847 -4.248 12.567 1.00 79.25 112 SER A O 1
ATOM 855 N N . ARG A 1 113 ? -10.991 -2.360 13.010 1.00 79.31 113 ARG A N 1
ATOM 856 C CA . ARG A 1 113 ? -11.199 -2.626 14.433 1.00 79.31 113 ARG A CA 1
ATOM 857 C C . ARG A 1 113 ? -12.676 -2.493 14.740 1.00 79.31 113 ARG A C 1
ATOM 859 O O . ARG A 1 113 ? -13.273 -1.455 14.465 1.00 79.31 113 ARG A O 1
ATOM 866 N N . VAL A 1 114 ? -13.251 -3.530 15.330 1.00 82.69 114 VAL A N 1
ATOM 867 C CA . VAL A 1 114 ? -14.602 -3.503 15.888 1.00 82.69 114 VAL A CA 1
ATOM 868 C C . VAL A 1 114 ? -14.464 -3.537 17.399 1.00 82.69 114 VAL A C 1
ATOM 870 O O . VAL A 1 114 ? -13.913 -4.488 17.953 1.00 82.69 114 VAL A O 1
ATOM 873 N N . ILE A 1 115 ? -14.942 -2.484 18.061 1.00 85.06 115 ILE A N 1
ATOM 874 C CA . ILE A 1 115 ? -14.874 -2.356 19.514 1.00 85.06 115 ILE A CA 1
ATOM 875 C C . ILE A 1 115 ? -16.285 -2.476 20.075 1.00 85.06 115 ILE A C 1
ATOM 877 O O . ILE A 1 115 ? -17.146 -1.636 19.818 1.00 85.06 115 ILE A O 1
ATOM 881 N N . HIS A 1 116 ? -16.510 -3.514 20.874 1.00 85.62 116 HIS A N 1
ATOM 882 C CA . HIS A 1 116 ? -17.691 -3.614 21.717 1.00 85.62 116 HIS A CA 1
ATOM 883 C C . HIS A 1 116 ? -17.365 -3.006 23.071 1.00 85.62 116 HIS A C 1
ATOM 885 O O . HIS A 1 116 ? -16.444 -3.460 23.747 1.00 85.62 116 HIS A O 1
ATOM 891 N N . ALA A 1 117 ? -18.134 -1.998 23.463 1.00 86.00 117 ALA A N 1
ATOM 892 C CA . ALA A 1 117 ? -18.032 -1.334 24.750 1.00 86.00 117 ALA A CA 1
ATOM 893 C C . ALA A 1 117 ? -19.432 -1.196 25.348 1.00 86.00 117 ALA A C 1
ATOM 895 O O . ALA A 1 117 ? -20.419 -1.094 24.614 1.00 86.00 117 ALA A O 1
ATOM 896 N N . ARG A 1 118 ? -19.538 -1.185 26.676 1.00 83.00 118 ARG A N 1
ATOM 897 C CA . ARG A 1 118 ? -20.793 -0.857 27.359 1.00 83.00 118 ARG A CA 1
ATOM 898 C C . ARG A 1 118 ? -20.558 0.244 28.372 1.00 83.00 118 ARG A C 1
ATOM 900 O O . ARG A 1 118 ? -19.527 0.271 29.038 1.00 83.00 118 ARG A O 1
ATOM 907 N N . GLU A 1 119 ? -21.554 1.093 28.553 1.00 82.00 119 GLU A N 1
ATOM 908 C CA . GLU A 1 119 ? -21.551 2.034 29.660 1.00 82.00 119 GLU A CA 1
ATOM 909 C C . GLU A 1 119 ? -21.545 1.270 30.987 1.00 82.00 119 GLU A C 1
ATOM 911 O O . GLU A 1 119 ? -22.183 0.214 31.148 1.00 82.00 119 GLU A O 1
ATOM 916 N N . ARG A 1 120 ? -20.817 1.805 31.962 1.00 73.94 120 ARG A N 1
ATOM 917 C CA . ARG A 1 120 ? -20.926 1.341 33.333 1.00 73.94 120 ARG A CA 1
ATOM 918 C C . ARG A 1 120 ? -22.282 1.784 33.880 1.00 73.94 120 ARG A C 1
ATOM 920 O O . ARG A 1 120 ? -22.422 2.870 34.421 1.00 73.94 120 ARG A O 1
ATOM 927 N N . ARG A 1 121 ? -23.290 0.918 33.776 1.00 65.00 121 ARG A N 1
ATOM 928 C CA . ARG A 1 121 ? -24.474 1.049 34.628 1.00 65.00 121 ARG A CA 1
ATOM 929 C C . ARG A 1 121 ? -24.038 0.744 36.053 1.00 65.00 121 ARG A C 1
ATOM 931 O O . ARG A 1 121 ? -23.842 -0.425 36.389 1.00 65.00 121 ARG A O 1
ATOM 938 N N . ASP A 1 122 ? -23.857 1.775 36.870 1.00 59.66 122 ASP A N 1
ATOM 939 C CA . ASP A 1 122 ? -23.900 1.579 38.312 1.00 59.66 122 ASP A CA 1
ATOM 940 C C . ASP A 1 122 ? -25.249 0.911 38.624 1.00 59.66 122 ASP A C 1
ATOM 942 O O . ASP A 1 122 ? -26.311 1.356 38.178 1.00 59.66 122 ASP A O 1
ATOM 946 N N . ALA A 1 123 ? -25.201 -0.242 39.293 1.00 52.28 123 ALA A N 1
ATOM 947 C CA . ALA A 1 123 ? -26.405 -0.888 39.792 1.00 52.28 123 ALA A CA 1
ATOM 948 C C . ALA A 1 123 ? -27.176 0.131 40.652 1.00 52.28 123 ALA A C 1
ATOM 950 O O . ALA A 1 123 ? -26.531 0.905 41.367 1.00 52.28 123 ALA A O 1
ATOM 951 N N . PRO A 1 124 ? -28.523 0.161 40.612 1.00 46.56 124 PRO A N 1
ATOM 952 C CA . PRO A 1 124 ? -29.263 1.028 41.514 1.00 46.56 124 PRO A CA 1
ATOM 953 C C . PRO A 1 124 ? -28.818 0.717 42.942 1.00 46.56 124 PRO A C 1
ATOM 955 O O . PRO A 1 124 ? -28.681 -0.455 43.307 1.00 46.56 124 PRO A O 1
ATOM 958 N N . ALA A 1 125 ? -28.548 1.772 43.716 1.00 51.97 125 ALA A N 1
ATOM 959 C CA . ALA A 1 125 ? -28.236 1.661 45.127 1.00 51.97 125 ALA A CA 1
ATOM 960 C C . ALA A 1 125 ? -29.251 0.708 45.764 1.00 51.97 125 ALA A C 1
ATOM 962 O O . ALA A 1 125 ? -30.453 0.984 45.763 1.00 51.97 125 ALA A O 1
ATOM 963 N N . VAL A 1 126 ? -28.774 -0.427 46.279 1.00 51.47 126 VAL A N 1
ATOM 964 C CA . VAL A 1 126 ? -29.548 -1.205 47.240 1.00 51.47 126 VAL A CA 1
ATOM 965 C C . VAL A 1 126 ? -29.722 -0.267 48.422 1.00 51.47 126 VAL A C 1
ATOM 967 O O . VAL A 1 126 ? -28.807 -0.075 49.219 1.00 51.47 126 VAL A O 1
ATOM 970 N N . THR A 1 127 ? -30.872 0.393 48.489 1.00 46.28 127 THR A N 1
ATOM 971 C CA . THR A 1 127 ? -31.317 1.069 49.693 1.00 46.28 127 THR A CA 1
ATOM 972 C C . THR A 1 127 ? -31.488 -0.018 50.737 1.00 46.28 127 THR A C 1
ATOM 974 O O . THR A 1 127 ? -32.462 -0.770 50.744 1.00 46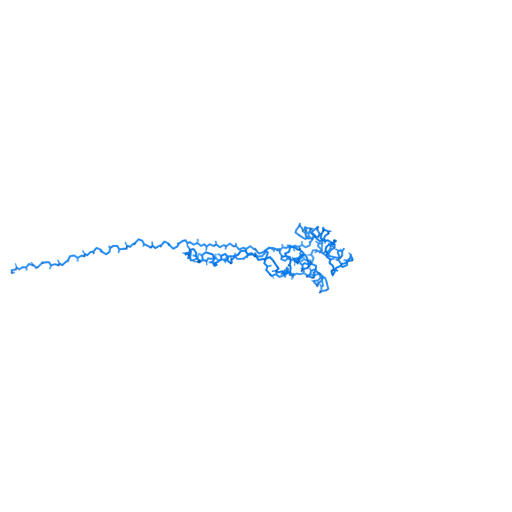.28 127 THR A O 1
ATOM 977 N N . SER A 1 128 ? -30.479 -0.144 51.594 1.00 50.34 128 SER A N 1
ATOM 978 C CA . SER A 1 128 ? -30.530 -0.935 52.810 1.00 50.34 128 SER A CA 1
ATOM 979 C C . SER A 1 128 ? -31.766 -0.487 53.583 1.00 50.34 128 SER A C 1
ATOM 981 O O . SER A 1 128 ? -31.793 0.600 54.158 1.00 50.34 128 SER A O 1
ATOM 983 N N . ARG A 1 129 ? -32.827 -1.294 53.566 1.00 50.34 129 ARG A N 1
ATOM 984 C CA . ARG A 1 129 ? -33.967 -1.078 54.452 1.00 50.34 129 ARG A CA 1
ATOM 985 C C . ARG A 1 129 ? -33.488 -1.421 55.866 1.00 50.34 129 ARG A C 1
ATOM 987 O O . ARG A 1 129 ? -33.076 -2.566 56.063 1.00 50.34 129 ARG A O 1
ATOM 994 N N . PRO A 1 130 ? -33.514 -0.505 56.849 1.00 45.91 130 PRO A N 1
ATOM 995 C CA . PRO A 1 130 ? -33.194 -0.881 58.217 1.00 45.91 130 PRO A CA 1
ATOM 996 C C . PRO A 1 130 ? -34.307 -1.811 58.710 1.00 45.91 130 PRO A C 1
ATOM 998 O O . PRO A 1 130 ? -35.478 -1.432 58.739 1.00 45.91 130 PRO A O 1
ATOM 1001 N N . ALA A 1 131 ? -33.963 -3.062 59.019 1.00 46.84 131 ALA A N 1
ATOM 1002 C CA . ALA A 1 131 ? -34.875 -3.969 59.699 1.00 46.84 131 ALA A CA 1
ATOM 1003 C C . ALA A 1 131 ? -34.792 -3.701 61.205 1.00 46.84 131 ALA A C 1
ATOM 1005 O O . ALA A 1 131 ? -33.707 -3.637 61.779 1.00 46.84 131 ALA A O 1
ATOM 1006 N N . ALA A 1 132 ? -35.971 -3.477 61.774 1.00 49.06 132 ALA A N 1
ATOM 1007 C CA . ALA A 1 132 ? -36.245 -2.946 63.094 1.00 49.06 132 ALA A CA 1
ATOM 1008 C C . ALA A 1 132 ? -35.590 -3.712 64.253 1.00 49.06 132 ALA A C 1
ATOM 1010 O O . ALA A 1 132 ? -35.512 -4.940 64.258 1.00 49.06 132 ALA A O 1
ATOM 1011 N N . THR A 1 133 ? -35.208 -2.950 65.275 1.00 50.88 133 THR A N 1
ATOM 1012 C CA . THR A 1 133 ? -34.951 -3.424 66.635 1.00 50.88 133 THR A CA 1
ATOM 1013 C C . THR A 1 133 ? -36.183 -4.179 67.149 1.00 50.88 133 THR A C 1
ATOM 1015 O O . THR A 1 133 ? -37.277 -3.614 67.097 1.00 50.88 133 THR A O 1
ATOM 1018 N N . PRO A 1 134 ? -36.066 -5.418 67.659 1.00 51.81 134 PRO A N 1
ATOM 1019 C CA . PRO A 1 134 ? -37.160 -6.025 68.396 1.00 51.81 134 PRO A CA 1
ATOM 1020 C C . PRO A 1 134 ? -37.254 -5.329 69.755 1.00 51.81 134 PRO A C 1
ATOM 1022 O O . PRO A 1 134 ? -36.416 -5.508 70.638 1.00 51.81 134 PRO A O 1
ATOM 1025 N N . GLU A 1 135 ? -38.263 -4.475 69.871 1.00 44.06 135 GLU A N 1
ATOM 1026 C CA . GLU A 1 135 ? -38.713 -3.884 71.121 1.00 44.06 135 GLU A CA 1
ATOM 1027 C C . GLU A 1 135 ? -39.226 -4.999 72.044 1.00 44.06 135 GLU A C 1
ATOM 1029 O O . GLU A 1 135 ? -39.908 -5.933 71.613 1.00 44.06 135 GLU A O 1
ATOM 1034 N N . GLY A 1 136 ? -38.807 -4.939 73.306 1.00 43.28 136 GLY A N 1
ATOM 1035 C CA . GLY A 1 136 ? -39.009 -5.992 74.288 1.00 43.28 136 GLY A CA 1
ATOM 1036 C C . GLY A 1 136 ? -40.477 -6.269 74.606 1.00 43.28 136 GLY A C 1
ATOM 1037 O O . GLY A 1 136 ? -41.286 -5.361 74.776 1.00 43.28 136 GLY A O 1
ATOM 1038 N N . ALA A 1 137 ? -40.788 -7.549 74.792 1.00 42.53 137 ALA A N 1
ATOM 1039 C CA . ALA A 1 137 ? -41.958 -7.978 75.538 1.00 42.53 137 ALA A CA 1
ATOM 1040 C C . ALA A 1 137 ? -41.515 -8.334 76.965 1.00 42.53 137 ALA A C 1
ATOM 1042 O O . ALA A 1 137 ? -40.880 -9.359 77.201 1.00 42.53 137 ALA A O 1
ATOM 1043 N N . HIS A 1 138 ? -41.845 -7.459 77.914 1.00 46.31 138 HIS A N 1
ATOM 1044 C CA . HIS A 1 138 ? -41.889 -7.786 79.335 1.00 46.31 138 HIS A CA 1
ATOM 1045 C C . HIS A 1 138 ? -43.139 -8.627 79.632 1.00 46.31 138 HIS A C 1
ATOM 1047 O O . HIS A 1 138 ? -44.251 -8.136 79.429 1.00 46.31 138 HIS A O 1
ATOM 1053 N N . ARG A 1 139 ? -42.960 -9.831 80.186 1.00 46.06 139 ARG A N 1
ATOM 1054 C CA . ARG A 1 139 ? -43.553 -10.274 81.464 1.00 46.06 139 ARG A CA 1
ATOM 1055 C C . ARG A 1 139 ? -43.074 -11.666 81.850 1.00 46.06 139 ARG A C 1
ATOM 1057 O O . ARG A 1 139 ? -43.105 -12.556 80.978 1.00 46.06 139 ARG A O 1
#

Sequence (139 aa):
ITPTPPRIYRAPDDESGTLIHTVMQQVHYALTGPHGATWTTDPETLLVGHGMVKHCIHTGTETWTGGGPGCRLLADIVAHLRPSLTDFTDADADRFADLMTDPRVLLGSYESRVIHARERRDAPAVTSRPAATPEGAHR

Foldseek 3Di:
DDPDQKDWPFFPDPVRVVLLSVLSVLLQCVVAPPVGDDDPDDVVVVCVVVQWDDKDKDKDWDKDFALDPQLVVVLVSCVVCVVVRDVDDPVSSVSSNVRSNDRRTMITDDMDMDIDIHHPPDDPPPPPDDDDD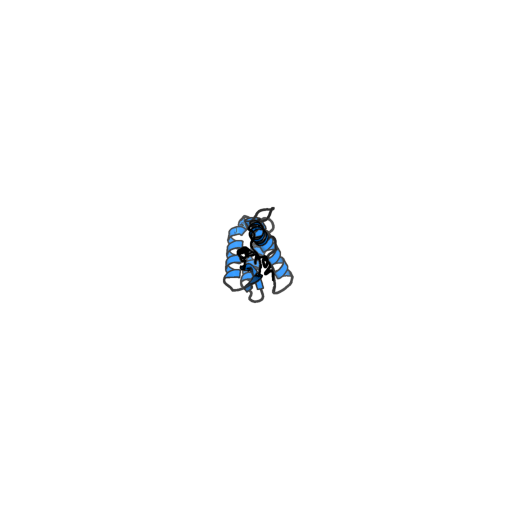PDDDDD

pLDDT: mean 79.02, std 16.28, range [42.53, 97.88]

Organism: NCBI:txid515350

Secondary structure (DSSP, 8-state):
--SSPPPEEE-SSHHHHHHHHHHHHHHHHHHH-TT----SS-HHHHHHHTTEEEEEEEEEEEEEETTSHHHHHHHHHHHHHGGG-SS--HHHHHHHHHHTT-TT-EEEEEEEEEEEEEE--PPP----PPPPP------

Radius of gyration: 27.7 Å; chains: 1; bounding box: 57×28×96 Å